Protein AF-A0A1Y2TIZ5-F1 (afdb_monomer_lite)

pLDDT: mean 87.52, std 11.79, range [48.03, 97.88]

Radius of gyration: 16.77 Å; chains: 1; bounding box: 46×26×50 Å

Structure (mmCIF, N/CA/C/O backbone):
data_AF-A0A1Y2TIZ5-F1
#
_entry.id   AF-A0A1Y2TIZ5-F1
#
loop_
_atom_site.group_PDB
_atom_site.id
_atom_site.type_symbol
_atom_site.label_atom_id
_atom_site.label_alt_id
_atom_site.label_comp_id
_atom_site.label_asym_id
_atom_site.label_entity_id
_atom_site.label_seq_id
_atom_site.pdbx_PDB_ins_code
_atom_site.Cartn_x
_atom_site.Cartn_y
_atom_site.Cartn_z
_atom_site.occupancy
_atom_site.B_iso_or_equiv
_atom_site.auth_seq_id
_atom_site.auth_comp_id
_atom_site.auth_asym_id
_atom_s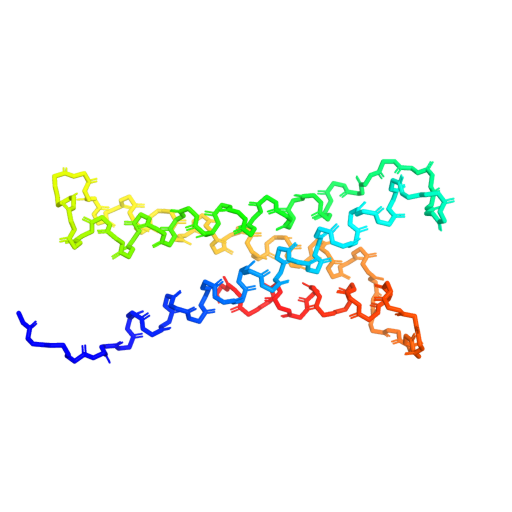ite.auth_atom_id
_atom_site.pdbx_PDB_model_num
ATOM 1 N N . MET A 1 1 ? -20.865 -12.924 19.773 1.00 48.03 1 MET A N 1
ATOM 2 C CA . MET A 1 1 ? -21.660 -13.014 18.527 1.00 48.03 1 MET A CA 1
ATOM 3 C C . MET A 1 1 ? -20.967 -14.044 17.650 1.00 48.03 1 MET A C 1
ATOM 5 O O . MET A 1 1 ? -19.748 -13.956 17.554 1.00 48.03 1 MET A O 1
ATOM 9 N N . PRO A 1 2 ? -21.670 -15.073 17.152 1.00 51.59 2 PRO A N 1
ATOM 10 C CA . PRO A 1 2 ? -21.040 -16.200 16.475 1.00 51.59 2 PRO A CA 1
ATOM 11 C C . PRO A 1 2 ? -20.442 -15.742 15.141 1.00 51.59 2 PRO A C 1
ATOM 13 O O . PRO A 1 2 ? -20.905 -14.762 14.561 1.00 51.59 2 PRO A O 1
ATOM 16 N N . PHE A 1 3 ? -19.397 -16.440 14.703 1.00 51.38 3 PHE A N 1
ATOM 17 C CA . PHE A 1 3 ? -18.523 -16.151 13.564 1.00 51.38 3 PHE A CA 1
ATOM 18 C C . PHE A 1 3 ? -19.234 -16.178 12.196 1.00 51.38 3 PHE A C 1
ATOM 20 O O . PHE A 1 3 ? -18.906 -16.975 11.322 1.00 51.38 3 PHE A O 1
ATOM 27 N N . GLY A 1 4 ? -20.202 -15.291 11.980 1.00 51.19 4 GLY A N 1
ATOM 28 C CA . GLY A 1 4 ? -20.558 -14.867 10.636 1.00 51.19 4 GLY A CA 1
ATOM 29 C C . GLY A 1 4 ? -19.410 -14.012 10.120 1.00 51.19 4 GLY A C 1
ATOM 30 O O . GLY A 1 4 ? -19.141 -12.950 10.682 1.00 51.19 4 GLY A O 1
ATOM 31 N N . VAL A 1 5 ? -18.708 -14.470 9.086 1.00 55.34 5 VAL A N 1
ATOM 32 C CA . VAL A 1 5 ? -17.794 -13.617 8.319 1.00 55.34 5 VAL A CA 1
ATOM 33 C C . VAL A 1 5 ? -18.622 -12.501 7.684 1.00 55.34 5 VAL A C 1
ATOM 35 O O . VAL A 1 5 ? -19.160 -12.631 6.591 1.00 55.34 5 VAL A O 1
ATOM 38 N N . GLY A 1 6 ? -18.818 -11.414 8.429 1.00 64.38 6 GLY A N 1
ATOM 39 C CA . GLY A 1 6 ? -19.456 -10.218 7.907 1.00 64.38 6 GLY A CA 1
ATOM 40 C C . GLY A 1 6 ? -18.660 -9.681 6.718 1.00 64.38 6 GLY A C 1
ATOM 41 O O . GLY A 1 6 ? -17.469 -9.950 6.573 1.00 64.38 6 GLY A O 1
ATOM 42 N N . PHE A 1 7 ? -19.303 -8.873 5.883 1.00 74.19 7 PHE A N 1
ATOM 43 C CA . PHE A 1 7 ? -18.644 -8.210 4.753 1.00 74.19 7 PHE A CA 1
ATOM 44 C C . PHE A 1 7 ? -17.372 -7.451 5.178 1.00 74.19 7 PHE A C 1
ATOM 46 O O . PHE A 1 7 ? -16.343 -7.520 4.515 1.00 74.19 7 PHE A O 1
ATOM 53 N N . VAL A 1 8 ? -17.416 -6.798 6.343 1.00 80.19 8 VAL A N 1
ATOM 54 C CA . VAL A 1 8 ? -16.326 -5.964 6.868 1.00 80.19 8 VAL A CA 1
ATOM 55 C C . VAL A 1 8 ? -15.002 -6.733 7.036 1.00 80.19 8 VAL A C 1
ATOM 57 O O . VAL A 1 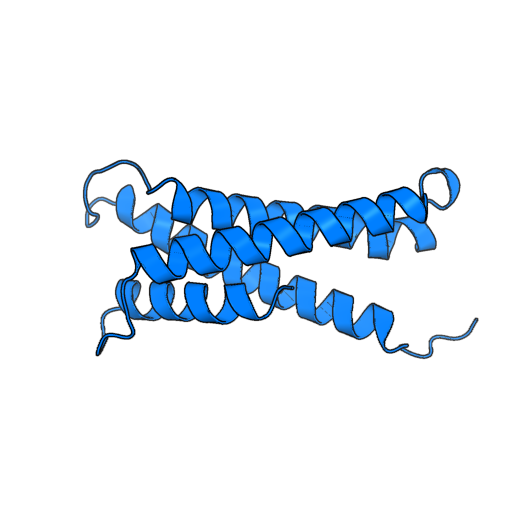8 ? -14.026 -6.328 6.406 1.00 80.19 8 VAL A O 1
ATOM 60 N N . PRO A 1 9 ? -14.898 -7.828 7.817 1.00 82.81 9 PRO A N 1
ATOM 61 C CA . PRO A 1 9 ? -13.638 -8.565 7.953 1.00 82.81 9 PRO A CA 1
ATOM 62 C C . PRO A 1 9 ? -13.127 -9.161 6.634 1.00 82.81 9 PRO A C 1
ATOM 64 O O . PRO A 1 9 ? -11.916 -9.218 6.441 1.00 82.81 9 PRO A O 1
ATOM 67 N N . ILE A 1 10 ? -14.012 -9.543 5.703 1.00 87.06 10 ILE A N 1
ATOM 68 C CA . ILE A 1 10 ? -13.599 -10.034 4.377 1.00 87.06 10 ILE A CA 1
ATOM 69 C C . ILE A 1 10 ? -12.860 -8.933 3.607 1.00 87.06 10 ILE A C 1
ATOM 71 O O . ILE A 1 10 ? -11.772 -9.177 3.090 1.00 87.06 10 ILE A O 1
ATOM 75 N N . VAL A 1 11 ? -13.402 -7.712 3.588 1.00 88.81 11 VAL A N 1
ATOM 76 C CA . VAL A 1 11 ? -12.763 -6.563 2.924 1.00 88.81 11 VAL A CA 1
ATOM 77 C C . VAL A 1 11 ? -11.387 -6.261 3.525 1.00 88.81 11 VAL A C 1
ATOM 79 O O . VAL A 1 11 ? -10.445 -6.010 2.782 1.00 88.81 11 VAL A O 1
ATOM 82 N N . HIS A 1 12 ? -11.228 -6.364 4.849 1.00 89.94 12 HIS A N 1
ATOM 83 C CA . HIS A 1 12 ? -9.930 -6.148 5.503 1.00 89.94 12 HIS A CA 1
ATOM 84 C C . HIS A 1 12 ? -8.897 -7.215 5.116 1.00 89.94 12 HIS A C 1
ATOM 86 O O . HIS A 1 12 ? -7.727 -6.892 4.926 1.00 89.94 12 HIS A O 1
ATOM 92 N N . ILE A 1 13 ? -9.318 -8.477 4.972 1.00 91.12 13 ILE A N 1
ATOM 93 C CA . ILE A 1 13 ? -8.436 -9.562 4.518 1.00 91.12 13 ILE A CA 1
ATOM 94 C C . ILE A 1 13 ? -7.993 -9.314 3.073 1.00 91.12 13 ILE A C 1
ATOM 96 O O . ILE A 1 13 ? -6.806 -9.423 2.779 1.00 91.12 13 ILE A O 1
ATOM 100 N N . VAL A 1 14 ? -8.916 -8.940 2.182 1.00 93.31 14 VAL A N 1
ATOM 101 C CA . VAL A 1 14 ? -8.584 -8.614 0.784 1.00 93.31 14 VAL A CA 1
ATOM 102 C C . VAL A 1 14 ? -7.622 -7.426 0.720 1.00 93.31 14 VAL A C 1
ATOM 104 O O . VAL A 1 14 ? -6.596 -7.515 0.048 1.00 93.31 14 VAL A O 1
ATOM 107 N N . ALA A 1 15 ? -7.888 -6.363 1.483 1.00 93.12 15 ALA A N 1
ATOM 108 C CA . ALA A 1 15 ? -7.003 -5.204 1.572 1.00 93.12 15 ALA A CA 1
ATOM 109 C C . ALA A 1 15 ? -5.604 -5.579 2.097 1.00 93.12 15 ALA A C 1
ATOM 111 O O . ALA A 1 15 ? -4.601 -5.078 1.587 1.00 93.12 15 ALA A O 1
ATOM 112 N N . ALA A 1 16 ? -5.509 -6.498 3.065 1.00 94.69 16 ALA A N 1
ATOM 113 C CA . ALA A 1 16 ? -4.226 -6.993 3.565 1.00 94.69 16 ALA A CA 1
ATOM 114 C C . ALA A 1 16 ? -3.452 -7.757 2.482 1.00 94.69 16 ALA A C 1
ATOM 116 O O . ALA A 1 16 ? -2.263 -7.510 2.287 1.00 94.69 16 ALA A O 1
ATOM 117 N N . VAL A 1 17 ? -4.125 -8.651 1.749 1.00 96.44 17 VAL A N 1
ATOM 118 C CA . VAL A 1 17 ? -3.511 -9.416 0.653 1.00 96.44 17 VAL A CA 1
ATOM 119 C C . VAL A 1 17 ? -3.012 -8.477 -0.443 1.00 96.44 17 VAL A C 1
ATOM 121 O O . VAL A 1 17 ? -1.862 -8.590 -0.860 1.00 96.44 17 VAL A O 1
ATOM 124 N N . PHE A 1 18 ? -3.832 -7.518 -0.870 1.00 95.75 18 PHE A N 1
ATOM 125 C CA . PHE A 1 18 ? -3.438 -6.548 -1.891 1.00 95.75 18 PHE A CA 1
ATOM 126 C C . PHE A 1 18 ? -2.287 -5.653 -1.415 1.00 95.75 18 PHE A C 1
ATOM 128 O O . PHE A 1 18 ? -1.362 -5.417 -2.185 1.00 95.75 18 PHE A O 1
ATOM 135 N N . SER A 1 19 ? -2.262 -5.254 -0.138 1.00 96.00 19 SER A N 1
ATOM 136 C CA . SER A 1 19 ? -1.148 -4.479 0.432 1.00 96.00 19 SER A CA 1
ATOM 137 C C . SER A 1 19 ? 0.167 -5.267 0.431 1.00 96.00 19 SER A C 1
ATOM 139 O O . SER A 1 19 ? 1.227 -4.694 0.204 1.00 96.00 19 SER A O 1
ATOM 141 N N . ILE A 1 20 ? 0.126 -6.586 0.662 1.00 97.50 20 ILE A N 1
ATOM 142 C CA . ILE A 1 20 ? 1.318 -7.450 0.585 1.00 97.50 20 ILE A CA 1
ATOM 143 C C . ILE A 1 20 ? 1.804 -7.585 -0.862 1.00 97.50 20 ILE A C 1
ATOM 145 O O . ILE A 1 20 ? 3.011 -7.546 -1.106 1.00 97.50 20 ILE A O 1
ATOM 149 N N . ILE A 1 21 ? 0.881 -7.735 -1.817 1.00 97.00 21 ILE A N 1
ATOM 150 C CA . ILE A 1 21 ? 1.214 -7.796 -3.246 1.00 97.00 21 ILE A CA 1
ATOM 151 C C . ILE A 1 21 ? 1.879 -6.486 -3.684 1.00 97.00 21 ILE A C 1
ATOM 153 O O . ILE A 1 21 ? 2.970 -6.527 -4.251 1.00 97.00 21 ILE A O 1
ATOM 157 N N . GLU A 1 22 ? 1.281 -5.338 -3.356 1.00 96.62 22 GLU A N 1
ATOM 158 C CA . GLU A 1 22 ? 1.857 -4.013 -3.618 1.00 96.62 22 GLU A CA 1
ATOM 159 C C . GLU A 1 22 ? 3.236 -3.840 -2.993 1.00 96.62 22 GLU A C 1
ATOM 161 O O . GLU A 1 22 ? 4.173 -3.404 -3.664 1.00 96.62 22 GLU A O 1
ATOM 166 N N . LEU A 1 23 ? 3.397 -4.241 -1.729 1.00 97.38 23 LEU A N 1
ATOM 167 C CA . LEU A 1 23 ? 4.686 -4.188 -1.052 1.00 97.38 23 LEU A CA 1
ATOM 168 C C . LEU A 1 23 ? 5.746 -4.987 -1.817 1.00 97.38 23 LEU A C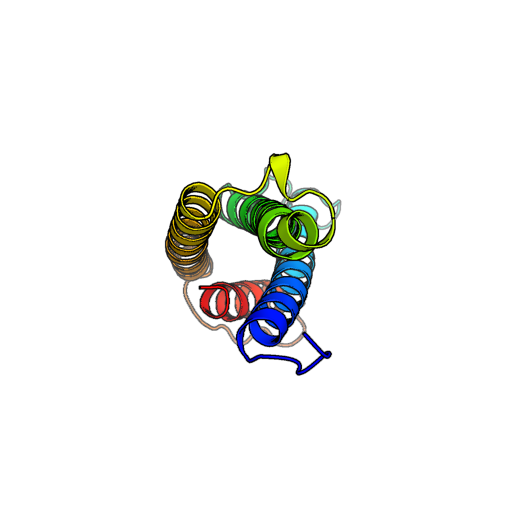 1
ATOM 170 O O . LEU A 1 23 ? 6.855 -4.498 -2.011 1.00 97.38 23 LEU A O 1
ATOM 174 N N . GLY A 1 24 ? 5.410 -6.196 -2.271 1.00 96.56 24 GLY A N 1
ATOM 175 C CA . GLY A 1 24 ? 6.317 -7.041 -3.047 1.00 96.56 24 GLY A CA 1
ATOM 176 C C . GLY A 1 24 ? 6.693 -6.423 -4.395 1.00 96.56 24 GLY A C 1
ATOM 177 O O . GLY A 1 24 ? 7.876 -6.369 -4.737 1.00 96.56 24 GLY A O 1
ATOM 178 N N . LEU A 1 25 ? 5.706 -5.917 -5.139 1.00 95.88 25 LEU A N 1
ATOM 179 C CA . LEU A 1 25 ? 5.919 -5.282 -6.441 1.00 95.88 25 LEU A CA 1
ATOM 180 C C . LEU A 1 25 ? 6.778 -4.020 -6.309 1.00 95.88 25 LEU A C 1
ATOM 182 O O . LEU A 1 25 ? 7.789 -3.875 -6.993 1.00 95.88 25 LEU A O 1
ATOM 186 N N . THR A 1 26 ? 6.422 -3.123 -5.393 1.00 95.38 26 THR A N 1
ATOM 187 C CA . THR A 1 26 ? 7.100 -1.830 -5.230 1.00 95.38 26 THR A CA 1
ATOM 188 C C . THR A 1 26 ? 8.475 -1.969 -4.581 1.00 95.38 26 THR A C 1
ATOM 190 O O . THR A 1 26 ? 9.401 -1.259 -4.977 1.00 95.38 26 THR A O 1
ATOM 193 N N . ALA A 1 27 ? 8.673 -2.939 -3.680 1.00 94.75 27 ALA A N 1
ATOM 194 C CA . ALA A 1 27 ? 10.001 -3.287 -3.173 1.00 94.75 27 ALA A CA 1
ATOM 195 C C . ALA A 1 27 ? 10.893 -3.886 -4.270 1.00 94.75 27 ALA A C 1
ATOM 197 O O . ALA A 1 27 ? 12.076 -3.545 -4.347 1.00 94.75 27 ALA A O 1
ATOM 198 N N . TYR A 1 28 ? 10.342 -4.730 -5.152 1.00 93.38 28 TYR A N 1
ATOM 199 C CA . TYR A 1 28 ? 11.077 -5.221 -6.316 1.00 93.38 28 TYR A CA 1
ATOM 200 C C . TYR A 1 28 ? 11.503 -4.060 -7.222 1.00 93.38 28 TYR A C 1
ATOM 202 O O . TYR A 1 28 ? 12.690 -3.953 -7.533 1.00 93.38 28 TYR A O 1
ATOM 210 N N . LEU A 1 29 ? 10.591 -3.143 -7.563 1.00 91.31 29 LEU A N 1
ATOM 211 C CA . LEU A 1 29 ? 10.920 -1.954 -8.358 1.00 91.31 29 LEU A CA 1
ATOM 212 C C . LEU A 1 29 ? 12.023 -1.121 -7.697 1.00 91.31 29 LEU A C 1
ATOM 214 O O . LEU A 1 29 ? 12.998 -0.783 -8.361 1.00 91.31 29 LEU A O 1
ATOM 218 N N . ALA A 1 30 ? 11.921 -0.852 -6.392 1.00 91.56 30 ALA A N 1
ATOM 219 C CA . ALA A 1 30 ? 12.942 -0.120 -5.644 1.00 91.56 30 ALA A CA 1
ATOM 220 C C . ALA A 1 30 ? 14.305 -0.836 -5.666 1.00 91.56 30 ALA A C 1
ATOM 222 O O . ALA A 1 30 ? 15.338 -0.192 -5.845 1.00 91.56 30 ALA A O 1
ATOM 223 N N . SER A 1 31 ? 14.323 -2.169 -5.553 1.00 89.81 31 SER A N 1
ATOM 224 C CA . SER A 1 31 ? 15.562 -2.960 -5.582 1.00 89.81 31 SER A CA 1
ATOM 225 C C . SER A 1 31 ? 16.306 -2.871 -6.920 1.00 89.81 31 SER A C 1
ATOM 227 O O . SER A 1 31 ? 17.536 -2.893 -6.939 1.00 89.81 31 SER A O 1
ATOM 229 N N . GLN A 1 32 ? 15.582 -2.704 -8.035 1.00 86.38 32 GLN A N 1
ATOM 230 C CA . GLN A 1 32 ? 16.186 -2.560 -9.364 1.00 86.38 32 GLN A CA 1
ATOM 231 C C . GLN A 1 32 ? 16.932 -1.230 -9.536 1.00 86.38 32 GLN A C 1
ATOM 233 O O . GLN A 1 32 ? 17.756 -1.110 -10.437 1.00 86.38 32 GLN A O 1
ATOM 238 N N . TYR A 1 33 ? 16.708 -0.238 -8.672 1.00 81.56 33 TYR A N 1
ATOM 239 C CA . TYR A 1 33 ? 17.482 1.006 -8.689 1.00 81.56 33 TYR A CA 1
ATOM 240 C C . TYR A 1 33 ? 18.853 0.861 -8.008 1.00 81.56 33 TYR A C 1
ATOM 242 O O . TYR A 1 33 ? 19.820 1.475 -8.458 1.00 81.56 33 TYR A O 1
ATOM 250 N N . TYR A 1 34 ? 18.962 -0.025 -7.009 1.00 72.00 34 TYR A N 1
ATOM 251 C CA . TYR A 1 34 ? 20.186 -0.263 -6.226 1.00 72.00 34 TYR A CA 1
ATOM 252 C C . TYR A 1 34 ? 20.998 -1.503 -6.654 1.00 72.00 34 TYR A C 1
ATOM 254 O O . TYR A 1 34 ? 22.064 -1.762 -6.098 1.00 72.00 34 TYR A O 1
ATOM 262 N N . GLY A 1 35 ? 20.505 -2.305 -7.603 1.00 63.19 35 GLY A N 1
ATOM 263 C CA . GLY A 1 35 ? 21.163 -3.541 -8.040 1.00 63.19 35 GLY A CA 1
ATOM 264 C C . GLY A 1 35 ? 22.370 -3.329 -8.965 1.00 63.19 35 GLY A C 1
ATOM 265 O O . GLY A 1 35 ? 22.455 -2.337 -9.680 1.00 63.19 35 GLY A O 1
ATOM 266 N N . TRP A 1 36 ? 23.266 -4.324 -9.027 1.00 53.16 36 TRP A N 1
ATOM 267 C CA . TRP A 1 36 ? 24.433 -4.354 -9.935 1.00 53.16 36 TRP A CA 1
ATOM 268 C C . TRP A 1 36 ? 24.048 -4.275 -11.427 1.00 53.16 36 TRP A C 1
ATOM 270 O O . TRP A 1 36 ? 24.798 -3.751 -12.243 1.00 53.16 36 TRP A O 1
ATOM 280 N N . TYR A 1 37 ? 22.861 -4.781 -11.775 1.00 55.53 37 TYR A N 1
ATOM 281 C CA . TYR A 1 37 ? 22.243 -4.694 -13.109 1.00 55.53 37 TYR A CA 1
ATOM 282 C C . TYR A 1 37 ? 21.202 -3.566 -13.213 1.00 55.53 37 TYR A C 1
ATOM 284 O O . TYR A 1 37 ? 20.427 -3.517 -14.166 1.00 55.53 37 TYR A O 1
ATOM 292 N N . GLY A 1 38 ? 21.137 -2.717 -12.189 1.00 57.69 38 GLY A N 1
ATOM 293 C CA . GLY A 1 38 ? 20.150 -1.666 -12.028 1.00 57.69 38 GLY A CA 1
ATOM 294 C C . GLY A 1 38 ? 20.536 -0.353 -12.695 1.00 57.69 38 GLY A C 1
ATOM 295 O O . GLY A 1 38 ? 21.581 -0.224 -13.329 1.00 57.69 38 GLY A O 1
ATOM 296 N N . TYR A 1 39 ? 19.689 0.655 -12.505 1.00 61.72 39 TYR A N 1
ATOM 297 C CA . TYR A 1 39 ? 19.897 1.981 -13.089 1.00 61.72 39 TYR A CA 1
ATOM 298 C C . TYR A 1 39 ? 21.038 2.785 -12.428 1.00 61.72 39 TYR A C 1
ATOM 300 O O . TYR A 1 39 ? 21.409 3.813 -12.978 1.00 61.72 39 TYR A O 1
ATOM 308 N N . TYR A 1 40 ? 21.629 2.323 -11.312 1.00 61.72 40 TYR A N 1
ATOM 309 C CA . TYR A 1 40 ? 22.696 3.022 -10.565 1.00 61.72 40 TYR A CA 1
ATOM 310 C C . TYR A 1 40 ? 22.280 4.424 -10.065 1.00 61.72 40 TYR A C 1
ATOM 312 O O . TYR A 1 40 ? 23.055 5.380 -10.098 1.00 61.72 40 TYR A O 1
ATOM 320 N N . TYR A 1 41 ? 21.047 4.545 -9.566 1.00 71.62 41 TYR A N 1
ATOM 321 C CA . TYR A 1 41 ? 20.497 5.786 -9.007 1.00 71.62 41 TYR A CA 1
ATOM 322 C C . TYR A 1 41 ? 19.675 5.505 -7.752 1.00 71.62 41 TYR A C 1
ATOM 324 O O . TYR A 1 41 ? 19.270 4.371 -7.506 1.00 71.62 41 TYR A O 1
ATOM 332 N N . ASP A 1 42 ? 19.387 6.553 -6.979 1.00 79.25 42 ASP A N 1
ATOM 333 C CA . ASP A 1 42 ? 18.421 6.448 -5.892 1.00 79.25 42 ASP A CA 1
ATOM 334 C C . ASP A 1 42 ? 17.032 6.072 -6.412 1.00 79.25 42 ASP A C 1
ATOM 336 O O . ASP A 1 42 ? 16.563 6.547 -7.451 1.00 79.25 42 ASP A O 1
ATOM 340 N N . SER A 1 43 ? 16.366 5.215 -5.642 1.00 84.31 43 SER A N 1
ATOM 341 C CA . SER A 1 43 ? 14.985 4.814 -5.894 1.00 84.31 43 SER A CA 1
ATOM 342 C C . SER A 1 43 ? 14.053 6.040 -5.956 1.00 84.31 43 SER A C 1
ATOM 344 O O . SER A 1 43 ? 14.110 6.912 -5.081 1.00 84.31 43 SER A O 1
ATOM 346 N N . PRO A 1 44 ? 13.165 6.143 -6.966 1.00 89.12 44 PRO A N 1
ATOM 347 C CA . PRO A 1 44 ? 12.246 7.265 -7.081 1.00 89.12 44 PRO A CA 1
ATOM 348 C C . PRO A 1 44 ? 11.358 7.394 -5.843 1.00 89.12 44 PRO A C 1
ATOM 350 O O . PRO A 1 44 ? 10.747 6.423 -5.394 1.00 89.12 44 PRO A O 1
ATOM 353 N N . SER A 1 45 ? 11.187 8.624 -5.353 1.00 92.38 45 SER A N 1
ATOM 354 C CA . SER A 1 45 ? 10.351 8.929 -4.180 1.00 92.38 45 SER A CA 1
ATOM 355 C C . SER A 1 45 ? 8.919 8.393 -4.288 1.00 92.38 45 SER A C 1
ATOM 357 O O . SER A 1 45 ? 8.329 8.001 -3.288 1.00 92.38 45 SER A O 1
ATOM 359 N N . ARG A 1 46 ? 8.381 8.317 -5.508 1.00 93.94 46 ARG A N 1
ATOM 360 C CA . ARG A 1 46 ? 7.055 7.762 -5.818 1.00 93.94 46 ARG A CA 1
ATOM 361 C C . ARG A 1 46 ? 6.958 6.261 -5.532 1.00 93.94 46 ARG A C 1
ATOM 363 O O . ARG A 1 46 ? 5.975 5.825 -4.947 1.00 93.94 46 ARG A O 1
ATOM 370 N N . VAL A 1 47 ? 7.989 5.488 -5.882 1.00 94.00 47 VAL A N 1
ATOM 371 C CA . VAL A 1 47 ? 8.054 4.044 -5.591 1.00 94.00 47 VAL A CA 1
ATOM 372 C C . VAL A 1 47 ? 8.208 3.827 -4.085 1.00 94.00 47 VAL A C 1
ATOM 374 O O . VAL A 1 47 ? 7.475 3.040 -3.493 1.00 94.00 47 VAL A O 1
ATOM 377 N N . ASN A 1 48 ? 9.083 4.602 -3.439 1.00 94.88 48 ASN A N 1
ATOM 378 C CA . ASN A 1 48 ? 9.288 4.528 -1.989 1.00 94.88 48 ASN A CA 1
ATOM 379 C C . ASN A 1 48 ? 8.034 4.911 -1.195 1.00 94.88 48 ASN A C 1
ATOM 381 O O . ASN A 1 48 ? 7.762 4.327 -0.148 1.00 94.88 48 ASN A O 1
ATOM 385 N N . PHE A 1 49 ? 7.246 5.862 -1.700 1.00 96.38 49 PHE A N 1
ATOM 386 C CA . PHE A 1 49 ? 5.965 6.217 -1.104 1.00 96.38 49 PHE A CA 1
ATOM 387 C C . PHE A 1 49 ? 4.963 5.058 -1.166 1.00 96.38 49 PHE A C 1
ATOM 389 O O . PHE A 1 49 ? 4.266 4.821 -0.186 1.00 96.38 49 PHE A O 1
ATOM 396 N N . MET A 1 50 ? 4.929 4.289 -2.258 1.00 96.75 50 MET A N 1
ATOM 397 C CA . MET A 1 50 ? 4.056 3.112 -2.365 1.00 96.75 50 MET A CA 1
ATOM 398 C C . MET A 1 50 ? 4.491 1.972 -1.429 1.00 96.75 50 MET A C 1
ATOM 400 O O . MET A 1 50 ? 3.643 1.336 -0.797 1.00 96.75 50 MET A O 1
ATOM 404 N N . VAL A 1 51 ? 5.804 1.777 -1.240 1.00 96.88 51 VAL A N 1
ATOM 405 C CA . VAL A 1 51 ? 6.346 0.863 -0.215 1.00 96.88 51 VAL A CA 1
ATOM 406 C C . VAL A 1 51 ? 5.888 1.297 1.181 1.00 96.88 51 VAL A C 1
ATOM 408 O O . VAL A 1 51 ? 5.342 0.489 1.935 1.00 96.88 51 VAL A O 1
ATOM 411 N N . PHE A 1 52 ? 6.053 2.583 1.513 1.00 97.31 52 PHE A N 1
ATOM 412 C CA . PHE A 1 52 ? 5.569 3.152 2.772 1.00 97.31 52 PHE A CA 1
ATOM 413 C C . PHE A 1 52 ? 4.065 2.932 2.941 1.00 97.31 52 PHE A C 1
ATOM 415 O O . PHE A 1 52 ? 3.632 2.463 3.991 1.00 97.31 52 PHE A O 1
ATOM 422 N N . ASN A 1 53 ? 3.279 3.227 1.908 1.00 96.94 53 ASN A N 1
ATOM 423 C CA . ASN A 1 53 ? 1.828 3.143 1.955 1.00 96.94 53 ASN A CA 1
ATOM 424 C C . ASN A 1 53 ? 1.338 1.705 2.188 1.00 96.94 53 ASN A C 1
ATOM 426 O O . ASN A 1 53 ? 0.401 1.476 2.955 1.00 96.94 53 ASN A O 1
ATOM 430 N N . SER A 1 54 ? 2.028 0.724 1.603 1.00 97.06 54 SER A N 1
ATOM 431 C CA . SER A 1 54 ? 1.761 -0.699 1.823 1.00 97.06 54 SER A CA 1
ATOM 432 C C . SER A 1 54 ? 2.010 -1.110 3.277 1.00 97.06 54 SER A C 1
ATOM 434 O O . SER A 1 54 ? 1.144 -1.710 3.914 1.00 97.06 54 SER A O 1
ATOM 436 N N . VAL A 1 55 ? 3.161 -0.733 3.845 1.00 97.88 55 VAL A N 1
ATOM 437 C CA . VAL A 1 55 ? 3.490 -1.022 5.254 1.00 97.88 55 VAL A CA 1
ATOM 438 C C . VAL A 1 55 ? 2.536 -0.293 6.204 1.00 97.88 55 VAL A C 1
ATOM 440 O O . VAL A 1 55 ? 2.016 -0.898 7.141 1.00 97.88 55 VAL A O 1
ATOM 443 N N . TRP A 1 56 ? 2.263 0.986 5.943 1.00 97.06 56 TRP A N 1
ATOM 444 C CA . TRP A 1 56 ? 1.298 1.794 6.687 1.00 97.06 56 TRP A CA 1
ATOM 445 C C . TRP A 1 56 ? -0.079 1.126 6.725 1.00 97.06 56 TRP A C 1
ATOM 447 O O . TRP A 1 56 ? -0.663 0.967 7.796 1.00 97.06 56 TRP A O 1
ATOM 457 N N . SER A 1 57 ? -0.566 0.660 5.575 1.00 96.31 57 SER A N 1
ATOM 458 C CA . SER A 1 57 ? -1.868 0.000 5.464 1.00 96.31 57 SER A CA 1
ATOM 459 C C . SER A 1 57 ? -1.928 -1.288 6.276 1.00 96.31 57 SER A C 1
ATOM 461 O O . SER A 1 57 ? -2.908 -1.513 6.982 1.00 96.31 57 SER A O 1
ATOM 463 N N . LEU A 1 58 ? -0.863 -2.097 6.274 1.00 96.06 58 LEU A N 1
ATOM 464 C CA . LEU A 1 58 ? -0.786 -3.295 7.115 1.00 96.06 58 LEU A CA 1
ATOM 465 C C . LEU A 1 58 ? -0.856 -2.955 8.611 1.00 96.06 58 LEU A C 1
ATOM 467 O O . LEU A 1 58 ? -1.566 -3.630 9.356 1.00 96.06 58 LEU A O 1
ATOM 471 N N . LEU A 1 59 ? -0.189 -1.884 9.052 1.00 95.94 59 LEU A N 1
ATOM 472 C CA . LEU A 1 59 ? -0.265 -1.418 10.442 1.00 95.94 59 LEU A CA 1
ATOM 473 C C . LEU A 1 59 ? -1.674 -0.927 10.807 1.00 95.94 59 LEU A C 1
ATOM 475 O O . LEU A 1 59 ? -2.183 -1.260 11.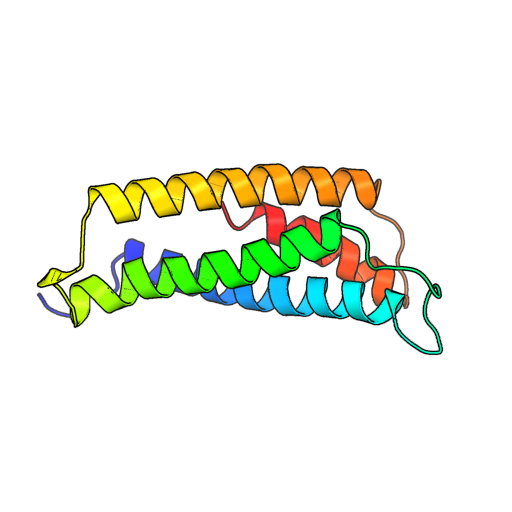881 1.00 95.94 59 LEU A O 1
ATOM 479 N N . VAL A 1 60 ? -2.333 -0.185 9.911 1.00 95.25 60 VAL A N 1
ATOM 480 C CA . VAL A 1 60 ? -3.724 0.255 10.104 1.00 95.25 60 VAL A CA 1
ATOM 481 C C . VAL A 1 60 ? -4.672 -0.942 10.166 1.00 95.25 60 VAL A C 1
ATOM 483 O O . VAL A 1 60 ? -5.513 -0.999 11.059 1.00 95.25 60 VAL A O 1
ATOM 486 N N . LEU A 1 61 ? -4.518 -1.932 9.284 1.00 93.81 61 LEU A N 1
ATOM 487 C CA . LEU A 1 61 ? -5.341 -3.144 9.281 1.00 93.81 61 LEU A CA 1
ATOM 488 C C . LEU A 1 61 ? -5.139 -3.980 10.550 1.00 93.81 61 LEU A C 1
ATOM 490 O O . LEU A 1 61 ? -6.111 -4.510 11.086 1.00 93.81 61 LEU A O 1
ATOM 494 N N . ILE A 1 62 ? -3.914 -4.047 11.081 1.00 92.25 62 ILE A N 1
ATOM 495 C CA . ILE A 1 62 ? -3.639 -4.654 12.391 1.00 92.25 62 ILE A CA 1
ATOM 496 C C . ILE A 1 62 ? -4.401 -3.906 13.492 1.00 92.25 62 ILE A C 1
ATOM 498 O O . ILE A 1 62 ? -5.089 -4.542 14.291 1.00 92.25 62 ILE A O 1
ATOM 502 N N . TYR A 1 63 ? -4.348 -2.571 13.517 1.00 90.50 63 TYR A N 1
ATOM 503 C CA . TYR A 1 63 ? -5.084 -1.776 14.505 1.00 90.50 63 TYR A CA 1
ATOM 504 C C . TYR A 1 63 ? -6.607 -1.962 14.385 1.00 90.50 63 TYR A C 1
ATOM 506 O O . TYR A 1 63 ? -7.302 -2.189 15.371 1.00 90.50 63 TYR A O 1
ATOM 514 N N . VAL A 1 64 ? -7.159 -1.914 13.175 1.00 90.62 64 VAL A N 1
ATOM 515 C CA . VAL A 1 64 ? -8.613 -1.995 12.970 1.00 90.62 64 VAL A CA 1
ATOM 516 C C . VAL A 1 64 ? -9.139 -3.425 13.139 1.00 90.62 64 VAL A C 1
ATOM 518 O O . VAL A 1 64 ? -10.244 -3.605 13.646 1.00 90.62 64 VAL A O 1
ATOM 521 N N . GLY A 1 65 ? -8.364 -4.441 12.756 1.00 87.81 65 GLY A N 1
ATOM 522 C CA . GLY A 1 65 ? -8.774 -5.845 12.796 1.00 87.81 65 GLY A CA 1
ATOM 523 C C . GLY A 1 65 ? -8.498 -6.549 14.126 1.00 87.81 65 GLY A C 1
ATOM 524 O O . GLY A 1 65 ? -9.346 -7.298 14.605 1.00 87.81 65 GLY A O 1
ATOM 525 N N . ILE A 1 66 ? -7.334 -6.316 14.745 1.00 86.44 66 ILE A N 1
ATOM 526 C CA . ILE A 1 66 ? -6.881 -7.060 15.936 1.00 86.44 66 ILE A CA 1
ATOM 527 C C . ILE A 1 66 ? -7.249 -6.326 17.230 1.00 86.44 66 ILE A C 1
ATOM 529 O O . ILE A 1 66 ? -7.700 -6.954 18.191 1.00 86.44 66 ILE A O 1
ATOM 533 N N . THR A 1 67 ? -7.110 -4.997 17.282 1.00 85.56 67 THR A N 1
ATOM 534 C CA . THR A 1 67 ? -7.381 -4.219 18.503 1.00 85.56 67 THR A CA 1
ATOM 535 C C . THR A 1 67 ? -8.812 -4.379 19.044 1.00 85.56 67 THR A C 1
ATOM 537 O O . THR A 1 67 ? -8.932 -4.579 20.252 1.00 85.56 67 THR A O 1
ATOM 540 N N . PRO A 1 68 ? -9.905 -4.384 18.251 1.00 83.38 68 PRO A N 1
ATOM 541 C CA . PRO A 1 68 ? -11.242 -4.601 18.815 1.00 83.38 68 PRO A CA 1
ATOM 542 C C . PRO A 1 68 ? -11.471 -6.029 19.338 1.00 83.38 68 PRO A C 1
ATOM 544 O O . PRO A 1 68 ? -12.388 -6.233 20.131 1.00 83.38 68 PRO A O 1
ATOM 547 N N . LEU A 1 69 ? -10.656 -7.008 18.922 1.00 83.44 69 LEU A N 1
ATOM 548 C CA . LEU A 1 69 ? -10.762 -8.402 19.366 1.00 83.44 69 LEU A CA 1
ATOM 549 C C . LEU A 1 69 ? -10.017 -8.653 20.682 1.00 83.44 69 LEU A C 1
ATOM 551 O O . LEU A 1 69 ? -10.513 -9.395 21.527 1.00 83.44 69 LEU A O 1
ATOM 555 N N . TYR A 1 70 ? -8.845 -8.036 20.861 1.00 82.25 70 TYR A N 1
ATOM 556 C CA . TYR A 1 70 ? -7.938 -8.358 21.971 1.00 82.25 70 TYR A CA 1
ATOM 557 C C . TYR A 1 70 ? -7.573 -7.167 22.870 1.00 82.25 70 TYR A C 1
ATOM 559 O O . TYR A 1 70 ? -7.164 -7.370 24.008 1.00 82.25 70 TYR A O 1
ATOM 567 N N . LEU A 1 71 ? -7.709 -5.926 22.390 1.00 81.19 71 LEU A N 1
ATOM 568 C CA . LEU A 1 71 ? -7.197 -4.709 23.038 1.00 81.19 71 LEU A CA 1
ATOM 569 C C . LEU A 1 71 ? -8.253 -3.590 23.062 1.00 81.19 71 LEU A C 1
ATOM 571 O O . LEU A 1 71 ? -7.992 -2.446 22.687 1.00 81.19 71 LEU A O 1
ATOM 575 N N . THR A 1 72 ? -9.459 -3.907 23.530 1.00 80.81 72 THR A N 1
ATOM 576 C CA . THR A 1 72 ? -10.623 -2.999 23.517 1.00 80.81 72 THR A CA 1
ATOM 577 C C . THR A 1 72 ? -10.388 -1.656 24.215 1.00 80.81 72 THR A C 1
ATOM 579 O O . THR A 1 72 ? -10.974 -0.661 23.805 1.00 80.81 72 THR A O 1
ATOM 582 N N . SER A 1 73 ? -9.492 -1.602 25.206 1.00 81.44 73 SER A N 1
ATOM 583 C CA . SER A 1 73 ? -9.100 -0.370 25.914 1.00 81.44 73 SER A CA 1
ATOM 584 C C . SER A 1 73 ? -8.426 0.675 25.005 1.00 81.44 73 SER A C 1
ATOM 586 O O . SER A 1 73 ? -8.551 1.876 25.227 1.00 81.44 73 SER A O 1
ATOM 588 N N . VAL A 1 74 ? -7.732 0.234 23.949 1.00 80.38 74 VAL A N 1
ATOM 589 C CA . VAL A 1 74 ? -6.968 1.110 23.037 1.00 80.38 74 VAL A CA 1
ATOM 590 C C . VAL A 1 74 ? -7.769 1.445 21.767 1.00 80.38 74 VAL A C 1
ATOM 592 O O . VAL A 1 74 ? -7.429 2.369 21.018 1.00 80.38 74 VAL A O 1
ATOM 595 N N . PHE A 1 75 ? -8.861 0.720 21.507 1.00 87.44 75 PHE A N 1
ATOM 596 C CA . PHE A 1 75 ? -9.642 0.876 20.286 1.00 87.44 75 PHE A CA 1
ATOM 597 C C . PHE A 1 75 ? -10.547 2.111 20.325 1.00 87.44 75 PHE A C 1
ATOM 599 O O . PHE A 1 75 ? -11.479 2.201 21.123 1.00 87.44 75 PHE A O 1
ATOM 606 N N . HIS A 1 76 ? -10.332 3.027 19.381 1.00 89.75 76 HIS A N 1
ATOM 607 C CA . HIS A 1 76 ? -11.154 4.219 19.212 1.00 89.75 76 HIS A CA 1
ATOM 608 C C . HIS A 1 76 ? -11.778 4.231 17.819 1.00 89.75 76 HIS A C 1
ATOM 610 O O . HIS A 1 76 ? -11.079 4.325 16.813 1.00 89.75 76 HIS A O 1
ATOM 616 N N . LYS A 1 77 ? -13.115 4.206 17.752 1.00 88.25 77 LYS A N 1
ATOM 617 C CA . LYS A 1 77 ? -13.858 4.203 16.478 1.00 88.25 77 LYS A CA 1
ATOM 618 C C . LYS A 1 77 ? -13.505 5.398 15.588 1.00 88.25 77 LYS A C 1
ATOM 620 O O . LYS A 1 77 ? -13.345 5.237 14.384 1.00 88.25 77 LYS A O 1
ATOM 625 N N . LEU A 1 78 ? -13.348 6.582 16.185 1.00 90.00 78 LEU A N 1
ATOM 626 C CA . LEU A 1 78 ? -12.978 7.793 15.451 1.00 90.00 78 LEU A CA 1
ATOM 627 C C . LEU A 1 78 ? -11.533 7.734 14.937 1.00 90.00 78 LEU A C 1
ATOM 629 O O . LEU A 1 78 ? -11.272 8.163 13.819 1.00 90.00 78 LEU A O 1
ATOM 633 N N . ALA A 1 79 ? -10.614 7.148 15.711 1.00 90.69 79 ALA A N 1
ATOM 634 C CA . ALA A 1 79 ? -9.238 6.941 15.265 1.00 90.69 79 ALA A CA 1
ATOM 635 C C . ALA A 1 79 ? -9.178 5.929 14.114 1.00 90.69 79 ALA A C 1
ATOM 637 O O . ALA A 1 79 ? -8.518 6.185 13.115 1.00 90.69 79 ALA A O 1
ATOM 638 N N . ALA A 1 80 ? -9.925 4.824 14.203 1.00 91.25 80 ALA A N 1
ATOM 639 C CA . ALA A 1 80 ? -10.038 3.850 13.120 1.00 91.25 80 ALA A CA 1
ATOM 640 C C . ALA A 1 80 ? -10.603 4.481 11.833 1.00 91.25 80 ALA A C 1
ATOM 642 O O . ALA A 1 80 ? -10.096 4.213 10.746 1.00 91.25 80 ALA A O 1
ATOM 643 N N . LEU A 1 81 ? -11.616 5.347 11.945 1.00 92.06 81 LEU A N 1
ATOM 644 C CA . LEU A 1 81 ? -12.156 6.085 10.800 1.00 92.06 81 LEU A CA 1
ATOM 645 C C . LEU A 1 81 ? -11.111 7.030 10.192 1.00 92.06 81 LEU A C 1
ATOM 647 O O . LEU A 1 81 ? -10.917 7.025 8.979 1.00 92.06 81 LEU A O 1
ATOM 651 N N . ALA A 1 82 ? -10.420 7.807 11.029 1.00 94.94 82 ALA A N 1
ATOM 652 C CA . ALA A 1 82 ? -9.390 8.737 10.581 1.00 94.94 82 ALA A CA 1
ATOM 653 C C . ALA A 1 82 ? -8.224 8.012 9.890 1.00 94.94 82 ALA A C 1
ATOM 655 O O . ALA A 1 82 ? -7.795 8.437 8.821 1.00 94.94 82 ALA A O 1
ATOM 656 N N . LEU A 1 83 ? -7.753 6.895 10.455 1.00 95.25 83 LEU A N 1
ATOM 657 C CA . LEU A 1 83 ? -6.687 6.085 9.864 1.00 95.25 83 LEU A CA 1
ATOM 658 C C . LEU A 1 83 ? -7.091 5.542 8.490 1.00 95.25 83 LEU A C 1
ATOM 660 O O . LEU A 1 83 ? -6.323 5.683 7.547 1.00 95.25 83 LEU A O 1
ATOM 664 N N . ASN A 1 84 ? -8.304 4.999 8.348 1.00 93.31 84 ASN A N 1
ATOM 665 C CA . ASN A 1 84 ? -8.791 4.521 7.050 1.00 93.31 84 ASN A CA 1
ATOM 666 C C . ASN A 1 84 ? -8.936 5.657 6.024 1.00 93.31 84 ASN A C 1
ATOM 668 O O . ASN A 1 84 ? -8.559 5.485 4.867 1.00 93.31 84 ASN A O 1
ATOM 672 N N . ALA A 1 85 ? -9.425 6.831 6.437 1.00 95.31 85 ALA A N 1
ATOM 673 C CA . ALA A 1 85 ? -9.528 7.993 5.554 1.00 95.31 85 ALA A CA 1
ATOM 674 C C . ALA A 1 85 ? -8.147 8.475 5.072 1.00 95.31 85 ALA A C 1
ATOM 676 O O . ALA A 1 85 ? -7.968 8.749 3.888 1.00 95.31 85 ALA A O 1
ATOM 677 N N . ILE A 1 86 ? -7.154 8.521 5.965 1.00 97.06 86 ILE A N 1
ATOM 678 C CA . ILE A 1 86 ? -5.767 8.855 5.614 1.00 97.06 86 ILE A CA 1
ATOM 679 C C . ILE A 1 86 ? -5.196 7.819 4.640 1.00 97.06 86 ILE A C 1
ATOM 681 O O . ILE A 1 86 ? -4.630 8.197 3.617 1.00 97.06 86 ILE A O 1
ATOM 685 N N . THR A 1 87 ? -5.399 6.527 4.910 1.00 96.12 87 THR A N 1
ATOM 686 C CA . THR A 1 87 ? -4.974 5.436 4.021 1.00 96.12 87 THR A CA 1
ATOM 687 C C . THR A 1 87 ? -5.594 5.567 2.629 1.00 96.12 87 THR A C 1
ATOM 689 O O . THR A 1 87 ? -4.883 5.460 1.635 1.00 96.12 87 THR A O 1
ATOM 692 N N . THR A 1 88 ? -6.886 5.895 2.544 1.00 95.19 88 THR A N 1
ATOM 693 C CA . THR A 1 88 ? -7.595 6.138 1.272 1.00 95.19 88 THR A CA 1
ATOM 694 C C . THR A 1 88 ? -6.940 7.279 0.483 1.00 95.19 88 THR A C 1
ATOM 696 O O . THR A 1 88 ? -6.694 7.157 -0.715 1.00 95.19 88 THR A O 1
ATOM 699 N N . ILE A 1 89 ? -6.601 8.386 1.156 1.00 96.75 89 ILE A N 1
ATOM 700 C CA . ILE A 1 89 ? -5.928 9.540 0.537 1.00 96.75 89 ILE A CA 1
ATOM 701 C C . ILE A 1 89 ? -4.519 9.166 0.057 1.00 96.75 89 ILE A C 1
ATOM 703 O O . ILE A 1 89 ? -4.118 9.573 -1.035 1.00 96.75 89 ILE A O 1
ATOM 707 N N . PHE A 1 90 ? -3.767 8.396 0.846 1.00 96.94 90 PHE A N 1
ATOM 708 C CA . PHE A 1 90 ? -2.430 7.947 0.461 1.00 96.94 90 PHE A CA 1
ATOM 709 C C . PHE A 1 90 ? -2.462 7.020 -0.752 1.00 96.94 90 PHE A C 1
ATOM 711 O O . PHE A 1 90 ? -1.689 7.246 -1.681 1.00 96.94 90 PHE A O 1
ATOM 718 N N . TRP A 1 91 ? -3.373 6.043 -0.794 1.00 96.62 91 TRP A N 1
ATOM 719 C CA . TRP A 1 91 ? -3.537 5.180 -1.967 1.00 96.62 91 TRP A CA 1
ATOM 720 C C . TRP A 1 91 ? -3.973 5.963 -3.196 1.00 96.62 91 TRP A C 1
ATOM 722 O O . TRP A 1 91 ? -3.368 5.789 -4.249 1.00 96.62 91 TRP A O 1
ATOM 732 N N . PHE A 1 92 ? -4.917 6.898 -3.061 1.00 95.44 92 PHE A N 1
ATOM 733 C CA . PHE A 1 92 ? -5.325 7.748 -4.177 1.00 95.44 92 PHE A CA 1
ATOM 734 C C . PHE A 1 92 ? -4.154 8.525 -4.780 1.00 95.44 92 PHE A C 1
ATOM 736 O O . PHE A 1 92 ? -3.879 8.456 -5.980 1.00 95.44 92 PHE A O 1
ATOM 743 N N . ALA A 1 93 ? -3.458 9.283 -3.931 1.00 96.44 93 ALA A N 1
ATOM 744 C CA . ALA A 1 93 ? -2.371 10.146 -4.360 1.00 96.44 93 ALA A CA 1
ATOM 745 C C . ALA A 1 93 ? -1.184 9.323 -4.877 1.00 96.44 93 ALA A C 1
ATOM 747 O O . ALA A 1 93 ? -0.599 9.664 -5.905 1.00 96.44 93 ALA A O 1
ATOM 748 N N . GLY A 1 94 ? -0.855 8.226 -4.190 1.00 96.00 94 GLY A N 1
ATOM 749 C CA . GLY A 1 94 ? 0.223 7.313 -4.552 1.00 96.00 94 GLY A CA 1
ATOM 750 C C . GLY A 1 94 ? -0.022 6.618 -5.886 1.00 96.00 94 GLY A C 1
ATOM 751 O O . GLY A 1 94 ? 0.850 6.663 -6.752 1.00 96.00 94 GLY A O 1
ATOM 752 N N . ALA A 1 95 ? -1.219 6.060 -6.091 1.00 94.88 95 ALA A N 1
ATOM 753 C CA . ALA A 1 95 ? -1.585 5.371 -7.325 1.00 94.88 95 ALA A CA 1
ATOM 754 C C . ALA A 1 95 ? -1.534 6.314 -8.535 1.00 94.88 95 ALA A C 1
ATOM 756 O O . ALA A 1 95 ? -0.939 5.968 -9.553 1.00 94.88 95 ALA A O 1
ATOM 757 N N . ILE A 1 96 ? -2.059 7.541 -8.417 1.00 95.81 96 ILE A N 1
ATOM 758 C CA . ILE A 1 96 ? -1.960 8.541 -9.494 1.00 95.81 96 ILE A CA 1
ATOM 759 C C . ILE A 1 96 ? -0.504 8.943 -9.740 1.00 95.81 96 ILE A C 1
ATOM 761 O O . ILE A 1 96 ? -0.066 8.997 -10.890 1.00 95.81 96 ILE A O 1
ATOM 765 N N . ALA A 1 97 ? 0.262 9.223 -8.683 1.00 96.19 97 ALA A N 1
ATOM 766 C CA . ALA A 1 97 ? 1.657 9.626 -8.819 1.00 96.19 97 ALA A CA 1
ATOM 767 C C . ALA A 1 97 ? 2.512 8.531 -9.478 1.00 96.19 97 ALA A C 1
ATOM 769 O O . ALA A 1 97 ? 3.389 8.849 -10.288 1.00 96.19 97 ALA A O 1
ATOM 770 N N . LEU A 1 98 ? 2.248 7.259 -9.159 1.00 94.50 98 LEU A N 1
ATOM 771 C CA . LEU A 1 98 ? 2.888 6.114 -9.794 1.00 94.50 98 LEU A CA 1
ATOM 772 C C . LEU A 1 98 ? 2.416 5.950 -11.245 1.00 94.50 98 LEU A C 1
ATOM 774 O O . LEU A 1 98 ? 3.256 5.800 -12.126 1.00 94.50 98 LEU A O 1
ATOM 778 N N . ALA A 1 99 ? 1.116 6.066 -11.523 1.00 94.06 99 ALA A N 1
ATOM 779 C CA . ALA A 1 99 ? 0.562 5.958 -12.875 1.00 94.06 99 ALA A CA 1
ATOM 780 C C . ALA A 1 99 ? 1.163 6.995 -13.834 1.00 94.06 99 ALA A C 1
ATOM 782 O O . ALA A 1 99 ? 1.600 6.652 -14.931 1.00 94.06 99 ALA A O 1
ATOM 783 N N . VAL A 1 100 ? 1.248 8.258 -13.402 1.00 94.62 100 VAL A N 1
ATOM 784 C CA . VAL A 1 100 ? 1.867 9.339 -14.186 1.00 94.62 100 VAL A CA 1
ATOM 785 C C . VAL A 1 100 ? 3.371 9.116 -14.355 1.00 94.62 100 VAL A C 1
ATOM 787 O O . VAL A 1 100 ? 3.931 9.480 -15.384 1.00 94.62 100 VAL A O 1
ATOM 790 N N . PHE A 1 101 ? 4.038 8.517 -13.364 1.00 91.44 101 PHE A N 1
ATOM 791 C CA . PHE A 1 101 ? 5.462 8.193 -13.457 1.00 91.44 101 PHE A CA 1
ATOM 792 C C . PHE A 1 101 ? 5.757 7.054 -14.429 1.00 91.44 101 PHE A C 1
ATOM 794 O O . PHE A 1 101 ? 6.734 7.141 -15.167 1.00 91.44 101 PHE A O 1
ATOM 801 N N . VAL A 1 102 ? 4.921 6.015 -14.441 1.00 90.38 102 VAL A N 1
ATOM 802 C CA . VAL A 1 102 ? 5.019 4.931 -15.422 1.00 90.38 102 VAL A CA 1
ATOM 803 C C . VAL A 1 102 ? 4.682 5.474 -16.816 1.00 90.38 102 VAL A C 1
ATOM 805 O O . VAL A 1 102 ? 5.423 5.225 -17.760 1.00 90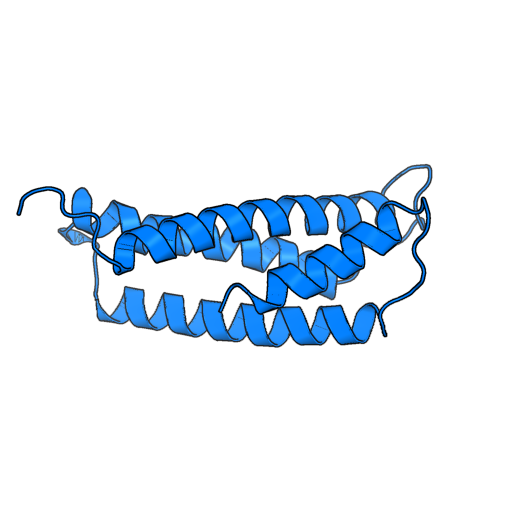.38 102 VAL A O 1
ATOM 808 N N . GLY A 1 103 ? 3.643 6.303 -16.946 1.00 87.00 103 GLY A N 1
ATOM 809 C CA . GLY A 1 103 ? 3.367 7.080 -18.162 1.00 87.00 103 GLY A CA 1
ATOM 810 C C . GLY A 1 103 ? 2.507 6.379 -19.220 1.00 87.00 103 GLY A C 1
ATOM 811 O O . GLY A 1 103 ? 2.183 6.994 -20.232 1.00 87.00 103 GLY A O 1
ATOM 812 N N . GLY A 1 104 ? 2.081 5.139 -18.985 1.00 70.81 104 GLY A N 1
ATOM 813 C CA . GLY A 1 104 ? 1.109 4.434 -19.824 1.00 70.81 104 GLY A CA 1
ATOM 814 C C . GLY A 1 104 ? 1.323 2.923 -19.810 1.00 70.81 104 GLY A C 1
ATOM 815 O O . GLY A 1 104 ? 2.384 2.477 -19.381 1.00 70.81 104 GLY A O 1
ATOM 816 N N . PRO A 1 105 ? 0.332 2.129 -20.251 1.00 74.12 105 PRO A N 1
ATOM 817 C CA . PRO A 1 105 ? 0.560 0.715 -20.500 1.00 74.12 105 PRO A CA 1
ATOM 818 C C . PRO A 1 105 ? 1.479 0.559 -21.722 1.00 74.12 105 PRO A C 1
ATOM 820 O O . PRO A 1 105 ? 1.190 1.074 -22.806 1.00 74.12 105 PRO A O 1
ATOM 823 N N . TYR A 1 106 ? 2.587 -0.143 -21.543 1.00 84.06 106 TYR A N 1
ATOM 824 C CA . TYR A 1 106 ? 3.560 -0.515 -22.555 1.00 84.06 106 TYR A CA 1
ATOM 825 C C . TYR A 1 106 ? 3.433 -2.008 -22.884 1.00 84.06 106 TYR A C 1
ATOM 827 O O . TYR A 1 106 ? 3.000 -2.827 -22.080 1.00 84.06 106 TYR A O 1
ATOM 835 N N . ASP A 1 107 ? 3.873 -2.404 -24.080 1.00 86.31 107 ASP A N 1
ATOM 836 C CA . ASP A 1 107 ? 4.090 -3.824 -24.374 1.00 86.31 107 ASP A CA 1
ATOM 837 C C . ASP A 1 107 ? 5.348 -4.301 -23.626 1.00 86.31 107 ASP A C 1
ATOM 839 O O . ASP A 1 107 ? 6.466 -4.249 -24.147 1.00 86.31 107 ASP A O 1
ATOM 843 N N . CYS A 1 108 ? 5.170 -4.723 -22.370 1.00 85.00 108 CYS A N 1
ATOM 844 C CA . CYS A 1 108 ? 6.267 -5.120 -21.488 1.00 85.00 108 CYS A CA 1
ATOM 845 C C . CYS A 1 108 ? 6.957 -6.431 -21.896 1.00 85.00 108 CYS A C 1
ATOM 847 O O . CYS A 1 108 ? 8.066 -6.698 -21.431 1.00 85.00 108 CYS A O 1
ATOM 849 N N . ARG A 1 109 ? 6.360 -7.249 -22.777 1.00 87.94 109 ARG A N 1
ATOM 850 C CA . ARG A 1 109 ? 6.915 -8.538 -23.240 1.00 87.94 109 ARG A CA 1
ATOM 851 C C . ARG A 1 109 ? 7.473 -9.378 -22.081 1.00 87.94 109 ARG A C 1
ATOM 853 O O . ARG A 1 109 ? 6.743 -9.725 -21.161 1.00 87.94 109 ARG A O 1
ATOM 860 N N . SER A 1 110 ? 8.764 -9.713 -22.114 1.00 85.06 110 SER A N 1
ATOM 861 C CA . SER A 1 110 ? 9.464 -10.477 -21.074 1.00 85.06 110 SER A CA 1
ATOM 862 C C . SER A 1 110 ? 10.181 -9.597 -20.040 1.00 85.06 110 SER A C 1
ATOM 864 O O . SER A 1 110 ? 10.999 -10.104 -19.274 1.00 85.06 110 SER A O 1
ATOM 866 N N . ASN A 1 111 ? 9.942 -8.282 -20.033 1.00 87.12 111 ASN A N 1
ATOM 867 C CA . ASN A 1 111 ? 10.558 -7.359 -19.089 1.00 87.12 111 ASN A CA 1
ATOM 868 C C . ASN A 1 111 ? 9.762 -7.331 -17.777 1.00 87.12 111 ASN A C 1
ATOM 870 O O . ASN A 1 111 ? 8.755 -6.634 -17.651 1.00 87.12 111 ASN A O 1
ATOM 874 N N . SER A 1 112 ? 10.264 -8.057 -16.779 1.00 88.06 112 SER A N 1
ATOM 875 C CA . SER A 1 112 ? 9.656 -8.141 -15.451 1.00 88.06 112 SER A CA 1
ATOM 876 C C . SER A 1 112 ? 9.561 -6.794 -14.735 1.00 88.06 112 SER A C 1
ATOM 878 O O . SER A 1 112 ? 8.628 -6.604 -13.960 1.00 88.06 112 SER A O 1
ATOM 880 N N . TYR A 1 113 ? 10.472 -5.847 -14.988 1.00 88.38 113 TYR A N 1
ATOM 881 C CA . TYR A 1 113 ? 10.421 -4.510 -14.388 1.00 88.38 113 TYR A CA 1
ATOM 882 C C . TYR A 1 113 ? 9.206 -3.723 -14.887 1.00 88.38 113 TYR A C 1
ATOM 884 O O . TYR A 1 113 ? 8.429 -3.210 -14.087 1.00 88.38 113 TYR A O 1
ATOM 892 N N . CYS A 1 114 ? 9.008 -3.702 -16.206 1.00 89.81 114 CYS A N 1
ATOM 893 C CA . CYS A 1 114 ? 7.867 -3.048 -16.843 1.00 89.81 114 CYS A CA 1
ATOM 894 C C . CYS A 1 114 ? 6.541 -3.662 -16.367 1.00 89.81 114 CYS A C 1
ATOM 896 O O . CYS A 1 114 ? 5.695 -2.949 -15.831 1.00 89.81 114 CYS A O 1
ATOM 898 N N . SER A 1 115 ? 6.403 -4.992 -16.447 1.00 91.69 115 SER A N 1
ATOM 899 C CA . SER A 1 115 ? 5.163 -5.671 -16.046 1.00 91.69 115 SER A CA 1
ATOM 900 C C . SER A 1 115 ? 4.857 -5.501 -14.554 1.00 91.69 115 SER A C 1
ATOM 902 O O . SER A 1 115 ? 3.696 -5.399 -14.167 1.00 91.69 115 SER A O 1
ATOM 904 N N . SER A 1 116 ? 5.889 -5.441 -13.702 1.00 93.56 116 SER A N 1
ATOM 905 C CA . SER A 1 116 ? 5.711 -5.196 -12.263 1.00 93.56 116 SER A CA 1
ATOM 906 C C . SER A 1 116 ? 5.287 -3.758 -11.973 1.00 93.56 116 SER A C 1
ATOM 908 O O . SER A 1 116 ? 4.485 -3.539 -11.072 1.00 93.56 116 SER A O 1
ATOM 910 N N . ALA A 1 117 ? 5.799 -2.783 -12.731 1.00 93.00 117 ALA A N 1
ATOM 911 C CA . ALA A 1 117 ? 5.410 -1.383 -12.598 1.00 93.00 117 ALA A CA 1
ATOM 912 C C . ALA A 1 117 ? 3.941 -1.168 -12.977 1.00 93.00 117 ALA A C 1
ATOM 914 O O . ALA A 1 117 ? 3.217 -0.488 -12.256 1.00 93.00 117 ALA A O 1
ATOM 915 N N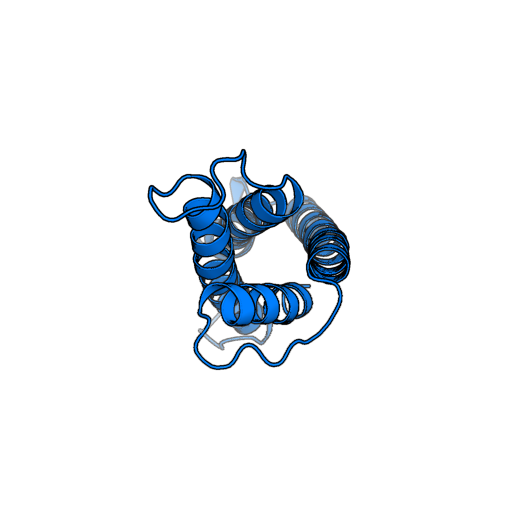 . GLU A 1 118 ? 3.474 -1.800 -14.052 1.00 92.62 118 GLU A N 1
ATOM 916 C CA . GLU A 1 118 ? 2.061 -1.751 -14.442 1.00 92.62 118 GLU A CA 1
ATOM 917 C C . GLU A 1 118 ? 1.153 -2.458 -13.439 1.00 92.62 118 GLU A C 1
ATOM 919 O O . GLU A 1 118 ? 0.105 -1.924 -13.071 1.00 92.62 118 GLU A O 1
ATOM 924 N N . ALA A 1 119 ? 1.573 -3.627 -12.946 1.00 94.12 119 ALA A N 1
ATOM 925 C CA . ALA A 1 119 ? 0.850 -4.327 -11.894 1.00 94.12 119 ALA A CA 1
ATOM 926 C C . ALA A 1 119 ? 0.739 -3.462 -10.627 1.00 94.12 119 ALA A C 1
ATOM 928 O O . ALA A 1 119 ? -0.349 -3.371 -10.066 1.00 94.12 119 ALA A O 1
ATOM 929 N N . ALA A 1 120 ? 1.816 -2.776 -10.225 1.00 95.12 120 ALA A N 1
ATOM 930 C CA . ALA A 1 120 ? 1.816 -1.875 -9.069 1.00 95.12 120 ALA A CA 1
ATOM 931 C C . ALA A 1 120 ? 0.918 -0.634 -9.270 1.00 95.12 120 ALA A C 1
ATOM 933 O O . ALA A 1 120 ? 0.362 -0.058 -8.340 1.00 95.12 120 ALA A O 1
ATOM 934 N N . VAL A 1 121 ? 0.735 -0.184 -10.512 1.00 94.88 121 VAL A N 1
ATOM 935 C CA . VAL A 1 121 ? -0.262 0.857 -10.791 1.00 94.88 121 VAL A CA 1
ATOM 936 C C . VAL A 1 121 ? -1.673 0.293 -10.605 1.00 94.88 121 VAL A C 1
ATOM 938 O O . VAL A 1 121 ? -2.502 0.920 -9.949 1.00 94.88 121 VAL A O 1
ATOM 941 N N . ALA A 1 122 ? -1.951 -0.895 -11.148 1.00 93.88 122 ALA A N 1
ATOM 942 C CA . ALA A 1 122 ? -3.275 -1.509 -11.090 1.00 93.88 122 ALA A CA 1
ATOM 943 C C . ALA A 1 122 ? -3.707 -1.864 -9.657 1.00 93.88 122 ALA A C 1
ATOM 945 O O . ALA A 1 122 ? -4.811 -1.505 -9.246 1.00 93.88 122 ALA A O 1
ATOM 946 N N . PHE A 1 123 ? -2.847 -2.537 -8.886 1.00 94.06 123 PHE A N 1
ATOM 947 C CA . PHE A 1 123 ? -3.148 -2.906 -7.501 1.00 94.06 123 PHE A CA 1
ATOM 948 C C . PHE A 1 123 ? -3.265 -1.681 -6.588 1.00 94.06 123 PHE A C 1
ATOM 950 O O . PHE A 1 123 ? -4.173 -1.648 -5.753 1.00 94.06 123 PHE A O 1
ATOM 957 N N . GLY A 1 124 ? -2.467 -0.634 -6.815 1.00 93.25 124 GLY A N 1
ATOM 958 C CA . GLY A 1 124 ? -2.616 0.652 -6.137 1.00 93.25 124 GLY A CA 1
ATOM 959 C C . GLY A 1 124 ? -4.022 1.259 -6.247 1.00 93.25 124 GLY A C 1
ATOM 960 O O . GLY A 1 124 ? -4.519 1.818 -5.271 1.00 93.25 124 GLY A O 1
ATOM 961 N N . PHE A 1 125 ? -4.709 1.097 -7.386 1.00 93.25 125 PHE A N 1
ATOM 962 C CA . PHE A 1 125 ? -6.089 1.574 -7.570 1.00 93.25 125 PHE A CA 1
ATOM 963 C C . PHE A 1 125 ? -7.168 0.678 -6.938 1.00 93.25 125 PHE A C 1
ATOM 965 O O . PHE A 1 125 ? -8.321 1.100 -6.873 1.00 93.25 125 PHE A O 1
ATOM 972 N N . PHE A 1 126 ? -6.838 -0.529 -6.470 1.00 91.19 126 PHE A N 1
ATOM 973 C CA . PHE A 1 126 ? -7.790 -1.414 -5.781 1.00 91.19 126 PHE A CA 1
ATOM 974 C C . PHE A 1 126 ? -7.782 -1.265 -4.252 1.00 91.19 126 PHE A C 1
ATOM 976 O O . PHE A 1 126 ? -8.619 -1.866 -3.580 1.00 91.19 126 PHE A O 1
ATOM 983 N N . LEU A 1 127 ? -6.838 -0.509 -3.687 1.00 87.12 127 LEU A N 1
ATOM 984 C CA . LEU A 1 127 ? -6.562 -0.461 -2.244 1.00 87.12 127 LEU A CA 1
ATOM 985 C C . LEU A 1 127 ? -7.244 0.695 -1.486 1.00 87.12 127 LEU A C 1
ATOM 987 O O . LEU A 1 127 ? -6.848 1.023 -0.366 1.00 87.12 127 LEU A O 1
ATOM 991 N N . TRP A 1 128 ? -8.287 1.287 -2.069 1.00 79.44 128 TRP A N 1
ATOM 992 C CA . TRP A 1 128 ? -9.017 2.451 -1.557 1.00 79.44 128 TRP A CA 1
ATOM 993 C C . TRP A 1 128 ? -10.524 2.352 -1.813 1.00 79.44 128 TRP A C 1
ATOM 995 O O . TRP A 1 128 ? -10.916 1.697 -2.807 1.00 79.44 128 TRP A O 1
#

Foldseek 3Di:
DDDDPPPVVVLLVVLLVLLVLLLVLLVVLQVLCVDPVHPVDHRDPLSVLSNVLSVLSNVLSCLVPVCVVPPVVPDDPVVNVVSVVVSVVSLVVSLVVLCVVLPDQDPCPPPSSNVSSVVSSVSSVVND

Secondary structure (DSSP, 8-state):
------HHHHHHHHHHHHHHHHHHHHHHHHHHHHSTTS-SSPPPHHHHHHHHHHHHHHHHHHHHHHHHHH-TTT--HHHHHHHHHHHHHHHHHHHHHHHHHH-S----TT-HHHHHHHHHHHHHTT--

Sequence (128 aa):
MPFGVGFVPIVHIVAAVFSIIELGLTAYLASQYYGWYGYYYDSPSRVNFMVFNSVWSLLVLIYVGITPLYLTSVFHKLAALALNAITTIFWFAGAIALAVFVGGPYDCRSNSYCSSAEAAVAFGFFLW